Protein AF-A0A7S2I3X6-F1 (afdb_monomer_lite)

Organism: NCBI:txid374047

Secondary structure (DSSP, 8-state):
---SSSHHHHHHHHHHHHHHHHS-S---S-------HHHHHHHHHTT--S-------GGGGGGGT---SSSTTTSHHHHTGGG--SSGGGGG-HHHHHH--

Sequence (101 aa):
RRDNNNRSADTFRRYSSEYRRSDSSSDDGSYRAGVTLESLASKLSESRYKNIVVVMGAGASVSAGIPDFRTPGTGLYDKMSHYNLPYPEAVFDLSYYRTNP

Structure (mmCIF, N/CA/C/O backbone):
data_AF-A0A7S2I3X6-F1
#
_entry.id   AF-A0A7S2I3X6-F1
#
loop_
_atom_site.group_PDB
_atom_site.id
_atom_site.type_symbol
_atom_site.label_atom_id
_atom_site.label_alt_id
_atom_site.label_comp_id
_atom_site.label_asym_id
_atom_site.label_entity_id
_atom_site.label_seq_id
_atom_site.pdbx_PDB_ins_code
_atom_site.Cartn_x
_atom_site.Cartn_y
_atom_site.Cartn_z
_atom_site.occupancy
_atom_site.B_iso_or_equiv
_atom_site.auth_seq_id
_atom_site.auth_comp_id
_atom_site.auth_asym_id
_atom_site.auth_atom_id
_atom_site.pdbx_PDB_model_num
ATOM 1 N N . ARG A 1 1 ? -43.196 -9.042 3.193 1.00 43.12 1 ARG A N 1
ATOM 2 C CA . ARG A 1 1 ? -41.914 -9.504 2.603 1.00 43.12 1 ARG A CA 1
ATOM 3 C C . ARG A 1 1 ? -41.443 -8.476 1.576 1.00 43.12 1 ARG A C 1
ATOM 5 O O . ARG A 1 1 ? -41.592 -8.687 0.382 1.00 43.12 1 ARG A O 1
ATOM 12 N N . ARG A 1 2 ? -40.951 -7.335 2.050 1.00 45.41 2 ARG A N 1
ATOM 13 C CA . ARG A 1 2 ? -40.189 -6.337 1.294 1.00 45.41 2 ARG A CA 1
ATOM 14 C C . ARG A 1 2 ? -39.171 -5.751 2.285 1.00 45.41 2 ARG A C 1
ATOM 16 O O . ARG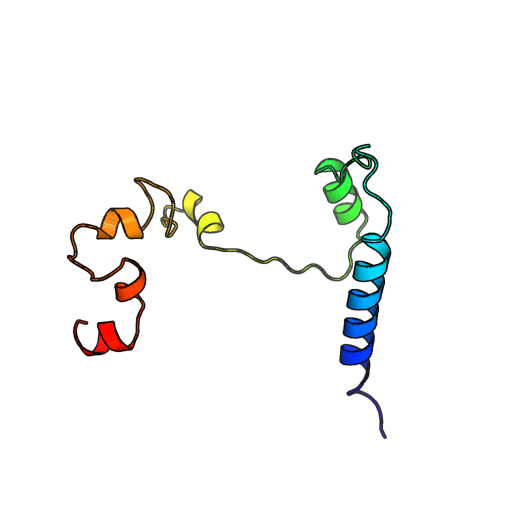 A 1 2 ? -39.379 -5.884 3.488 1.00 45.41 2 ARG A O 1
ATOM 23 N N . ASP A 1 3 ? -38.099 -5.167 1.761 1.00 45.94 3 ASP A N 1
ATOM 24 C CA . ASP A 1 3 ? -37.215 -4.218 2.462 1.00 45.94 3 ASP A CA 1
ATOM 25 C C . ASP A 1 3 ? -35.979 -4.803 3.176 1.00 45.94 3 ASP A C 1
ATOM 27 O O . ASP A 1 3 ? -35.821 -4.688 4.387 1.00 45.94 3 ASP A O 1
ATOM 31 N N . ASN A 1 4 ? -35.032 -5.369 2.411 1.00 53.56 4 ASN A N 1
ATOM 32 C CA . ASN A 1 4 ? -33.653 -5.581 2.900 1.00 53.56 4 ASN A CA 1
ATOM 33 C C . ASN A 1 4 ? -32.554 -4.982 1.996 1.00 53.56 4 ASN A C 1
ATOM 35 O O . ASN A 1 4 ? -31.380 -5.066 2.332 1.00 53.56 4 ASN A O 1
ATOM 39 N N . ASN A 1 5 ? -32.912 -4.335 0.876 1.00 51.97 5 ASN A N 1
ATOM 40 C CA . ASN A 1 5 ? -31.935 -3.831 -0.104 1.00 51.97 5 ASN A CA 1
ATOM 41 C C . ASN A 1 5 ? -31.613 -2.326 0.019 1.00 51.97 5 ASN A C 1
ATOM 43 O O . ASN A 1 5 ? -30.748 -1.836 -0.694 1.00 51.97 5 ASN A O 1
ATOM 47 N N . ASN A 1 6 ? -32.275 -1.591 0.925 1.00 51.88 6 ASN A N 1
ATOM 48 C CA . ASN A 1 6 ? -32.074 -0.139 1.089 1.00 51.88 6 ASN A CA 1
ATOM 49 C C . ASN A 1 6 ? -31.167 0.258 2.266 1.00 51.88 6 ASN A C 1
ATOM 51 O O . ASN A 1 6 ? -30.782 1.419 2.371 1.00 51.88 6 ASN A O 1
ATOM 55 N N . ARG A 1 7 ? -30.785 -0.678 3.148 1.00 56.38 7 ARG A N 1
ATOM 56 C CA . ARG A 1 7 ? -30.001 -0.340 4.351 1.00 56.38 7 ARG A CA 1
ATOM 57 C C . ARG A 1 7 ? -28.577 0.113 4.021 1.00 56.38 7 ARG A C 1
ATOM 59 O O . ARG A 1 7 ? -28.123 1.096 4.588 1.00 56.38 7 ARG A O 1
ATOM 66 N N . SER A 1 8 ? -27.900 -0.530 3.068 1.00 60.53 8 SER A N 1
ATOM 67 C CA . SER A 1 8 ? -26.504 -0.201 2.734 1.00 60.53 8 SER A CA 1
ATOM 68 C C . SER A 1 8 ? -26.345 1.163 2.054 1.00 60.53 8 SER A C 1
ATOM 70 O O . SER A 1 8 ? -25.384 1.877 2.332 1.00 60.53 8 SER A O 1
ATOM 72 N N . ALA A 1 9 ? -27.299 1.557 1.203 1.00 61.88 9 ALA A N 1
ATOM 73 C CA . ALA A 1 9 ? -27.280 2.860 0.537 1.00 61.88 9 ALA A CA 1
ATOM 74 C C . ALA A 1 9 ? -27.546 4.009 1.526 1.00 61.88 9 ALA A C 1
ATOM 76 O O . ALA A 1 9 ? -26.878 5.044 1.469 1.00 61.88 9 ALA A O 1
ATOM 77 N N . ASP A 1 10 ? -28.464 3.803 2.474 1.00 70.19 10 ASP A N 1
ATOM 78 C CA . ASP A 1 10 ? -28.745 4.770 3.539 1.00 70.19 10 ASP A CA 1
ATOM 79 C C . ASP A 1 10 ? -27.583 4.890 4.531 1.00 70.19 10 ASP A C 1
ATOM 81 O O . ASP A 1 10 ? -27.250 5.996 4.964 1.00 70.19 10 ASP A O 1
ATOM 85 N N . THR A 1 11 ? -26.907 3.782 4.851 1.00 69.44 11 THR A N 1
ATOM 86 C CA . THR A 1 11 ? -25.696 3.795 5.684 1.00 69.44 11 THR A CA 1
ATOM 87 C C . THR A 1 11 ? -24.556 4.547 5.000 1.00 69.44 11 THR A C 1
ATOM 89 O O . THR A 1 11 ? -23.917 5.384 5.635 1.00 69.44 11 THR A O 1
ATOM 92 N N . PHE A 1 12 ? -24.334 4.321 3.702 1.00 71.38 12 PHE A N 1
ATOM 93 C CA . PHE A 1 12 ? -23.296 5.027 2.949 1.00 71.38 12 PHE A CA 1
ATOM 94 C C . PHE A 1 12 ? -23.592 6.530 2.815 1.00 71.38 12 PHE A C 1
ATOM 96 O O . PHE A 1 12 ? -22.702 7.359 3.011 1.00 71.38 12 PHE A O 1
ATOM 103 N N . ARG A 1 13 ? -24.856 6.910 2.568 1.00 70.69 13 ARG A N 1
ATOM 104 C CA . ARG A 1 13 ? -25.279 8.322 2.566 1.00 70.69 13 ARG A CA 1
ATOM 105 C C . ARG A 1 13 ? -25.068 8.994 3.916 1.00 70.69 13 ARG A C 1
ATOM 107 O O . ARG A 1 13 ? -24.592 10.126 3.942 1.00 70.69 13 ARG A O 1
ATOM 114 N N . ARG A 1 14 ? -25.391 8.314 5.022 1.00 70.12 14 ARG A N 1
ATOM 115 C CA . ARG A 1 14 ? -25.145 8.850 6.369 1.00 70.12 14 ARG A CA 1
ATOM 116 C C . ARG A 1 14 ? -23.662 9.084 6.610 1.00 70.12 14 ARG A C 1
ATOM 118 O O . ARG A 1 14 ? -23.300 10.204 6.958 1.00 70.12 14 ARG A O 1
ATOM 125 N N . TYR A 1 15 ? -22.822 8.097 6.307 1.00 68.31 15 TYR A N 1
ATOM 126 C CA . TYR A 1 15 ? -21.373 8.207 6.475 1.00 68.31 15 TYR A CA 1
ATOM 127 C C . TYR A 1 15 ? -20.784 9.364 5.650 1.00 68.31 15 TYR A C 1
ATOM 129 O O . TYR A 1 15 ? -20.017 10.177 6.158 1.00 68.31 15 TYR A O 1
ATOM 137 N N . SER A 1 16 ? -21.217 9.508 4.392 1.00 70.00 16 SER A N 1
ATOM 138 C CA . SER A 1 16 ? -20.812 10.626 3.529 1.00 70.00 16 SER A CA 1
ATOM 139 C C . SER A 1 16 ? -21.287 11.988 4.059 1.00 70.00 16 SER A C 1
ATOM 141 O O . SER A 1 16 ? -20.549 12.971 3.987 1.00 70.00 16 SER A O 1
ATOM 143 N N . SER A 1 17 ? -22.500 12.060 4.617 1.00 66.31 17 SER A N 1
ATOM 144 C CA . SER A 1 17 ? -23.047 13.300 5.181 1.00 66.31 17 SER A CA 1
ATOM 145 C C . SER A 1 17 ? -22.364 13.724 6.485 1.00 66.31 17 SER A C 1
ATOM 147 O O . SER A 1 17 ? -22.177 14.917 6.713 1.00 66.31 17 SER A O 1
ATOM 149 N N . GLU A 1 18 ? -21.954 12.764 7.317 1.00 65.88 18 GLU A N 1
ATOM 150 C CA . GLU A 1 18 ? -21.206 13.017 8.551 1.00 65.88 18 GLU A CA 1
ATOM 151 C C . GLU A 1 18 ? -19.795 13.520 8.237 1.00 65.88 18 GLU A C 1
ATOM 153 O O . GLU A 1 18 ? -19.374 14.522 8.810 1.00 65.88 18 GLU A O 1
ATOM 158 N N . TYR A 1 19 ? -19.130 12.925 7.239 1.00 58.81 19 TYR A N 1
ATOM 159 C CA . TYR A 1 19 ? -17.814 13.365 6.766 1.00 58.81 19 TYR A CA 1
ATOM 160 C C . TYR A 1 19 ? -17.829 14.808 6.229 1.00 58.81 19 TYR A C 1
ATOM 162 O O . TYR A 1 19 ? -16.932 15.599 6.514 1.00 58.81 19 TYR A O 1
ATOM 170 N N . ARG A 1 20 ? -18.893 15.196 5.511 1.00 54.22 20 ARG A N 1
ATOM 171 C CA . ARG A 1 20 ? -19.067 16.573 5.010 1.00 54.22 20 ARG A CA 1
ATOM 172 C C . ARG A 1 20 ? -19.298 17.605 6.116 1.00 54.22 20 ARG A C 1
ATOM 174 O O . ARG A 1 20 ? -18.950 18.765 5.931 1.00 54.22 20 ARG A O 1
ATOM 181 N N . ARG A 1 21 ? -19.902 17.213 7.243 1.00 54.97 21 ARG A N 1
ATOM 182 C CA . ARG A 1 21 ? -20.139 18.113 8.388 1.00 54.97 21 ARG A CA 1
ATOM 183 C C . ARG A 1 21 ? -18.884 18.336 9.227 1.00 54.97 21 ARG A C 1
ATOM 185 O O . ARG A 1 21 ? -18.771 19.381 9.856 1.00 54.97 21 ARG A O 1
ATOM 192 N N . SER A 1 22 ? -17.955 17.381 9.240 1.00 55.97 22 SER A N 1
ATOM 193 C CA . SER A 1 22 ? -16.671 17.527 9.936 1.00 55.97 22 SER A CA 1
ATOM 194 C C . SER A 1 22 ? -15.685 18.471 9.242 1.00 55.97 22 SER A C 1
ATOM 196 O O . SER A 1 22 ? -14.785 18.963 9.912 1.00 55.97 22 SER A O 1
ATOM 198 N N . ASP A 1 23 ? -15.868 18.741 7.947 1.00 54.69 23 ASP A N 1
ATOM 199 C CA . ASP A 1 23 ? -14.912 19.488 7.114 1.00 54.69 23 ASP A CA 1
ATOM 200 C C . ASP A 1 23 ? -15.288 20.975 6.927 1.00 54.69 23 ASP A C 1
ATOM 202 O O . ASP A 1 23 ? -14.532 21.756 6.363 1.00 54.69 23 ASP A O 1
ATOM 206 N N . SER A 1 24 ? -16.469 21.402 7.403 1.00 49.00 24 SER A N 1
ATOM 207 C CA . SER A 1 24 ? -16.968 22.774 7.210 1.00 49.00 24 SER A CA 1
ATOM 208 C C . SER A 1 24 ? -16.656 23.739 8.363 1.00 49.00 24 SER A C 1
ATOM 210 O O . SER A 1 24 ? -17.286 24.793 8.452 1.00 49.00 24 SER A O 1
ATOM 212 N N . SER A 1 25 ? -15.744 23.394 9.277 1.00 53.03 25 SER A N 1
ATOM 213 C CA . SER A 1 25 ? -15.264 24.327 10.303 1.00 53.03 25 SER A CA 1
ATOM 214 C C . SER A 1 25 ? -13.972 24.981 9.829 1.00 53.03 25 SER A C 1
ATOM 216 O O . SER A 1 25 ? -12.971 24.291 9.668 1.00 53.03 25 SER A O 1
ATOM 218 N N . SER A 1 26 ? -14.040 26.293 9.616 1.00 48.62 26 SER A N 1
ATOM 219 C CA . SER A 1 26 ? -12.953 27.213 9.283 1.00 48.62 26 SER A CA 1
ATOM 220 C C . SER A 1 26 ? -11.617 26.818 9.919 1.00 48.62 26 SER A C 1
ATOM 222 O O . SER A 1 26 ? -11.538 26.649 11.135 1.00 48.62 26 SER A O 1
ATOM 224 N N . ASP A 1 27 ? -10.595 26.685 9.075 1.00 54.06 27 ASP A N 1
ATOM 225 C CA . ASP A 1 27 ? -9.220 26.325 9.422 1.00 54.06 27 ASP A CA 1
ATOM 226 C C . ASP A 1 27 ? -8.540 27.475 10.190 1.00 54.06 27 ASP A C 1
ATOM 228 O O . ASP A 1 27 ? -7.872 28.338 9.625 1.00 54.06 27 ASP A O 1
ATOM 232 N N . ASP A 1 28 ? -8.797 27.535 11.496 1.00 49.81 28 ASP A N 1
ATOM 233 C CA . ASP A 1 28 ? -7.940 28.205 12.471 1.00 49.81 28 ASP A CA 1
ATOM 234 C C . ASP A 1 28 ? -6.916 27.164 12.926 1.00 49.81 28 ASP A C 1
ATOM 236 O O . ASP A 1 28 ? -7.304 26.192 13.579 1.00 49.81 28 ASP A O 1
ATOM 240 N N . GLY A 1 29 ? -5.649 27.348 12.533 1.00 48.38 29 GLY A N 1
ATOM 241 C CA . GLY A 1 29 ? -4.507 26.420 12.604 1.00 48.38 29 GLY A CA 1
ATOM 242 C C . GLY A 1 29 ? -4.108 25.871 13.985 1.00 48.38 29 GLY A C 1
ATOM 243 O O . GLY A 1 29 ? -2.941 25.563 14.231 1.00 48.38 29 GLY A O 1
ATOM 244 N N . SER A 1 30 ? -5.058 25.712 14.898 1.00 43.41 30 SER A N 1
ATOM 245 C CA . SER A 1 30 ? -4.975 24.849 16.062 1.00 43.41 30 SER A CA 1
ATOM 246 C C . SER A 1 30 ? -5.068 23.383 15.622 1.00 43.41 30 SER A C 1
ATOM 248 O O . SER A 1 30 ? -6.110 22.878 15.204 1.00 43.41 30 SER A O 1
ATOM 250 N N . TYR A 1 31 ? -3.953 22.659 15.719 1.00 47.94 31 TYR A N 1
ATOM 251 C CA . TYR A 1 31 ? -3.960 21.201 15.657 1.00 47.94 31 TYR A CA 1
ATOM 252 C C . TYR A 1 31 ? -4.992 20.687 16.672 1.00 47.94 31 TYR A C 1
ATOM 254 O O . TYR A 1 31 ? -4.749 20.725 17.880 1.00 47.94 31 TYR A O 1
ATOM 262 N N . ARG A 1 32 ? -6.156 20.211 16.201 1.00 57.38 32 ARG A N 1
ATOM 263 C CA . ARG A 1 32 ? -7.080 19.420 17.029 1.00 57.38 32 ARG A CA 1
ATOM 264 C C . ARG A 1 32 ? -6.219 18.329 17.638 1.00 57.38 32 ARG A C 1
ATOM 266 O O . ARG A 1 32 ? -5.616 17.607 16.851 1.00 57.38 32 ARG A O 1
ATOM 273 N N . ALA A 1 33 ? -6.112 18.261 18.971 1.00 59.03 33 ALA A N 1
ATOM 274 C CA . ALA A 1 33 ? -5.288 17.280 19.682 1.00 59.03 33 ALA A CA 1
ATOM 275 C C . ALA A 1 33 ? -5.363 15.932 18.947 1.00 59.03 33 ALA A C 1
ATOM 277 O O . ALA A 1 33 ? -6.413 15.282 18.934 1.00 59.03 33 ALA A O 1
ATOM 278 N N . GLY A 1 34 ? -4.307 15.642 18.180 1.00 64.94 34 GLY A N 1
ATOM 279 C CA . GLY A 1 34 ? -4.379 14.697 17.072 1.00 64.94 34 GLY A CA 1
ATOM 280 C C . GLY A 1 34 ? -4.684 13.307 17.595 1.00 64.94 34 GLY A C 1
ATOM 281 O O . GLY A 1 34 ? -4.319 12.966 18.719 1.00 64.94 34 GLY A O 1
ATOM 282 N N . VAL A 1 35 ? -5.360 12.483 16.796 1.00 84.38 35 VAL A N 1
ATOM 283 C CA . VAL A 1 35 ? -5.480 11.059 17.119 1.00 84.38 35 VAL A CA 1
ATOM 284 C C . VAL A 1 35 ? -4.065 10.489 17.234 1.00 84.38 35 VAL A C 1
ATOM 286 O O . VAL A 1 35 ? -3.355 10.402 16.237 1.00 84.38 35 VAL A O 1
ATOM 289 N N . THR A 1 36 ? -3.653 10.129 18.449 1.00 94.19 36 THR A N 1
ATOM 290 C CA . THR A 1 36 ? -2.366 9.467 18.687 1.00 94.19 36 THR A CA 1
ATOM 291 C C . THR A 1 36 ? -2.512 7.956 18.539 1.00 94.19 36 THR A C 1
ATOM 293 O O . THR A 1 36 ? -3.621 7.411 18.622 1.00 94.19 36 THR A O 1
ATOM 296 N N . LEU A 1 37 ? -1.389 7.262 18.349 1.00 93.56 37 LEU A N 1
ATOM 297 C CA . LEU A 1 37 ? -1.373 5.803 18.269 1.00 93.56 37 LEU A CA 1
ATOM 298 C C . LEU A 1 37 ? -1.874 5.166 19.573 1.00 93.56 37 LEU A C 1
ATOM 300 O O . LEU A 1 37 ? -2.628 4.198 19.535 1.00 93.56 37 LEU A O 1
ATOM 304 N N . GLU A 1 38 ? -1.529 5.748 20.721 1.00 94.94 38 GLU A N 1
ATOM 305 C CA . GLU A 1 38 ? -1.952 5.295 22.049 1.00 94.94 38 GLU A CA 1
ATOM 306 C C . GLU A 1 38 ? -3.463 5.468 22.231 1.00 94.94 38 GLU A C 1
ATOM 308 O O . GLU A 1 38 ? -4.145 4.564 22.723 1.00 94.94 38 GLU A O 1
ATOM 313 N N . SER A 1 39 ? -4.012 6.605 21.783 1.00 93.25 39 SER A N 1
ATOM 314 C CA . SER A 1 39 ? -5.457 6.850 21.806 1.00 93.25 39 SER A CA 1
ATOM 315 C C . SER A 1 39 ? -6.200 5.868 20.897 1.00 93.25 39 SER A C 1
ATOM 317 O O . SER A 1 39 ? -7.259 5.358 21.271 1.00 93.25 39 SER A O 1
ATOM 319 N N . LEU A 1 40 ? -5.644 5.565 19.719 1.00 93.38 40 LEU A N 1
ATOM 320 C CA . LEU A 1 40 ? -6.203 4.579 18.795 1.00 93.38 40 LEU A CA 1
ATOM 321 C C . LEU A 1 40 ? -6.166 3.165 19.391 1.00 93.38 40 LEU A C 1
ATOM 323 O O . LEU A 1 40 ? -7.191 2.485 19.394 1.00 93.38 40 LEU A O 1
ATOM 327 N N . ALA A 1 41 ? -5.023 2.744 19.939 1.00 95.31 41 ALA A N 1
ATOM 328 C CA . ALA A 1 41 ? -4.845 1.440 20.574 1.00 95.31 41 ALA A CA 1
ATOM 329 C C . ALA A 1 41 ? -5.795 1.245 21.764 1.00 95.31 41 ALA A C 1
ATOM 331 O O . ALA A 1 41 ? -6.436 0.201 21.862 1.00 95.31 41 ALA A O 1
ATOM 332 N N . SER A 1 42 ? -5.957 2.269 22.608 1.00 95.56 42 SER A N 1
ATOM 333 C CA . SER A 1 42 ? -6.901 2.244 23.735 1.00 95.56 42 SER A CA 1
ATOM 334 C C . SER A 1 42 ? -8.346 2.081 23.255 1.00 95.56 42 SER A C 1
ATOM 336 O O . SER A 1 42 ? -9.101 1.263 23.767 1.00 95.56 42 SER A O 1
ATOM 338 N N . LYS A 1 43 ? -8.748 2.798 22.198 1.00 94.81 43 LYS A N 1
ATOM 339 C CA . LYS A 1 43 ? -10.102 2.657 21.637 1.00 94.81 43 LYS A CA 1
ATOM 340 C C . LYS A 1 43 ? -10.329 1.290 20.983 1.00 94.81 43 LYS A C 1
ATOM 342 O O . LYS A 1 43 ? -11.448 0.774 21.030 1.00 94.81 43 LYS A O 1
ATOM 347 N N . LEU A 1 44 ? -9.295 0.710 20.372 1.00 95.62 44 LEU A N 1
ATOM 348 C CA . LEU A 1 44 ? -9.334 -0.645 19.818 1.00 95.62 44 LEU A CA 1
ATOM 349 C C . LEU A 1 44 ? -9.466 -1.698 20.926 1.00 95.62 44 LEU A C 1
ATOM 351 O O . LEU A 1 44 ? -10.332 -2.563 20.818 1.00 95.62 44 LEU A O 1
ATOM 355 N N . SER A 1 45 ? -8.677 -1.601 22.002 1.00 95.38 45 SER A N 1
ATOM 356 C CA . SER A 1 45 ? -8.736 -2.539 23.134 1.00 95.38 45 SER A CA 1
ATOM 357 C C . SER A 1 45 ? -10.061 -2.443 23.898 1.00 95.38 45 SER A C 1
ATOM 359 O O . SER A 1 45 ? -10.648 -3.464 24.248 1.00 95.38 45 SER A O 1
ATOM 361 N N . GLU A 1 46 ? -10.616 -1.237 24.036 1.00 97.19 46 GLU A N 1
ATOM 362 C CA . GLU A 1 46 ? -11.970 -0.993 24.554 1.00 97.19 46 GLU A CA 1
ATOM 363 C C . GLU A 1 46 ? -13.085 -1.442 23.588 1.00 97.19 46 GLU A C 1
ATOM 365 O O . GLU A 1 46 ? -14.273 -1.262 23.865 1.00 97.19 46 GLU A O 1
ATOM 370 N N . SER A 1 47 ? -12.739 -2.020 22.430 1.00 94.38 47 SER A N 1
ATOM 371 C CA . SER A 1 47 ? -13.683 -2.477 21.407 1.00 94.38 47 SER A CA 1
ATOM 372 C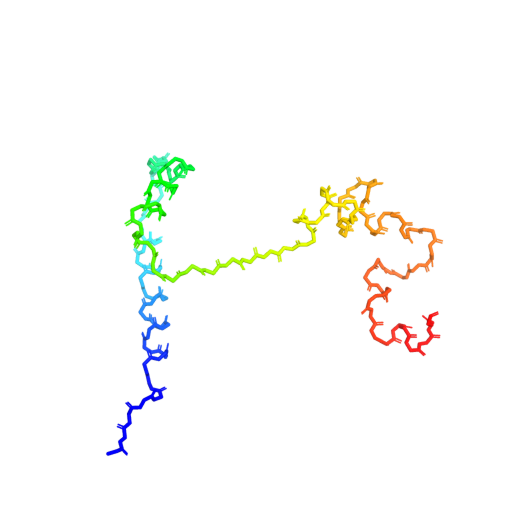 C . SER A 1 47 ? -14.660 -1.383 20.951 1.00 94.38 47 SER A C 1
ATOM 374 O O . SER A 1 47 ? -15.821 -1.672 20.642 1.00 94.38 47 SER A O 1
ATOM 376 N N . ARG A 1 48 ? -14.221 -0.117 20.917 1.00 94.88 48 ARG A N 1
ATOM 377 C CA . ARG A 1 48 ? -15.053 1.029 20.503 1.00 94.88 48 ARG A CA 1
ATOM 378 C C . ARG A 1 48 ? -15.372 0.997 19.009 1.00 94.88 48 ARG A C 1
ATOM 380 O O . ARG A 1 48 ? -16.413 1.497 18.593 1.00 94.88 48 ARG A O 1
ATOM 387 N N . TYR A 1 49 ? -14.508 0.368 18.215 1.00 93.94 49 TYR A N 1
ATOM 388 C CA . TYR A 1 49 ? -14.713 0.126 16.790 1.00 93.94 49 TYR A CA 1
ATOM 389 C C . TYR A 1 49 ? -15.204 -1.305 16.576 1.00 93.94 49 TYR A C 1
ATOM 391 O O . TYR A 1 49 ? -14.539 -2.260 16.965 1.00 93.94 49 TYR A O 1
ATOM 399 N N . LYS A 1 50 ? -16.388 -1.457 15.974 1.00 94.88 50 LYS A N 1
ATOM 400 C CA . LYS A 1 50 ? -17.005 -2.775 15.725 1.00 94.88 50 LYS A CA 1
ATOM 401 C C . LYS A 1 50 ? -16.794 -3.294 14.306 1.00 94.88 50 LYS A C 1
ATOM 403 O O . LYS A 1 50 ? -16.889 -4.491 14.082 1.00 94.88 50 LYS A O 1
ATOM 408 N N . ASN A 1 51 ? -16.498 -2.399 13.368 1.00 96.56 51 ASN A N 1
ATOM 409 C CA . ASN A 1 51 ? -16.277 -2.725 11.965 1.00 96.56 51 ASN A CA 1
ATOM 410 C C . ASN A 1 51 ? -14.945 -2.102 11.552 1.00 96.56 51 ASN A C 1
ATOM 412 O O . ASN A 1 51 ? -14.853 -0.882 11.429 1.00 96.56 51 ASN A O 1
ATOM 416 N N . ILE A 1 52 ? -13.915 -2.933 11.404 1.00 95.69 52 ILE A N 1
ATOM 417 C CA . ILE A 1 52 ? -12.555 -2.499 11.077 1.00 95.69 52 ILE A CA 1
ATOM 418 C C . ILE A 1 52 ? -12.204 -3.073 9.709 1.00 95.69 52 ILE A C 1
ATOM 420 O O . ILE A 1 52 ? -12.281 -4.282 9.503 1.00 95.69 52 ILE A O 1
ATOM 424 N N . VAL A 1 53 ? -11.819 -2.200 8.782 1.00 97.62 53 VAL A N 1
ATOM 425 C CA . VAL A 1 53 ? -11.318 -2.580 7.459 1.00 97.62 53 VAL A CA 1
ATOM 426 C C . VAL A 1 53 ? -9.840 -2.234 7.408 1.00 97.62 53 VAL A C 1
ATOM 428 O O . VAL A 1 53 ? -9.461 -1.100 7.697 1.00 97.62 53 VAL A O 1
ATOM 431 N N . VAL A 1 54 ? -9.016 -3.207 7.033 1.00 96.88 54 VAL A N 1
ATOM 432 C CA . VAL A 1 54 ? -7.581 -3.009 6.829 1.00 96.88 54 VAL A CA 1
ATOM 433 C C . VAL A 1 54 ? -7.309 -3.033 5.332 1.00 96.88 54 VAL A C 1
ATOM 435 O O . VAL A 1 54 ? -7.627 -4.008 4.655 1.00 96.88 54 VAL A O 1
ATOM 438 N N . VAL A 1 55 ? -6.716 -1.958 4.820 1.00 97.81 55 VAL A N 1
ATOM 439 C CA . VAL A 1 55 ? -6.211 -1.885 3.446 1.00 97.81 55 VAL A CA 1
ATOM 440 C C . VAL A 1 55 ? -4.696 -2.001 3.519 1.00 97.81 55 VAL A C 1
ATOM 442 O O . VAL A 1 55 ? -4.051 -1.212 4.204 1.00 97.81 55 VAL A O 1
ATOM 445 N N . MET A 1 56 ? -4.131 -2.997 2.840 1.00 97.00 56 MET A N 1
ATOM 446 C CA . MET A 1 56 ? -2.687 -3.234 2.804 1.00 97.00 56 MET A CA 1
ATOM 447 C C . MET A 1 56 ? -2.175 -3.237 1.366 1.00 97.00 56 MET A C 1
ATOM 449 O O . MET A 1 56 ? -2.911 -3.548 0.433 1.00 97.00 56 MET A O 1
ATOM 453 N N . GLY A 1 57 ? -0.897 -2.903 1.202 1.00 96.94 57 GLY A N 1
ATOM 454 C CA . GLY A 1 57 ? -0.173 -2.995 -0.065 1.00 96.94 57 GLY A CA 1
ATOM 455 C C . GLY A 1 57 ? 1.114 -3.806 0.081 1.00 96.94 57 GLY A C 1
ATOM 456 O O . GLY A 1 57 ? 1.387 -4.366 1.143 1.00 96.94 57 GLY A O 1
ATOM 457 N N . ALA A 1 58 ? 1.934 -3.822 -0.973 1.00 97.31 58 ALA A N 1
ATOM 458 C CA . ALA A 1 58 ? 3.174 -4.607 -1.026 1.00 97.31 58 ALA A CA 1
ATOM 459 C C . ALA A 1 58 ? 4.151 -4.312 0.129 1.00 97.31 58 ALA A C 1
ATOM 461 O O . ALA A 1 58 ? 4.822 -5.222 0.607 1.00 97.31 58 ALA A O 1
ATOM 462 N N . GLY A 1 59 ? 4.166 -3.072 0.638 1.00 97.25 59 GLY A N 1
ATOM 463 C CA . GLY A 1 59 ? 5.013 -2.653 1.761 1.00 97.25 59 GLY A CA 1
ATOM 464 C C . GLY A 1 59 ? 4.876 -3.526 3.016 1.00 97.25 59 GLY A C 1
ATOM 465 O O . GLY A 1 59 ? 5.859 -3.740 3.718 1.00 97.25 59 GLY A O 1
ATOM 466 N N . ALA A 1 60 ? 3.697 -4.111 3.261 1.00 97.56 60 ALA A N 1
ATOM 467 C CA . ALA A 1 60 ? 3.477 -5.011 4.396 1.00 97.56 60 ALA A CA 1
ATOM 468 C C . ALA A 1 60 ? 4.304 -6.312 4.318 1.00 97.56 60 ALA A C 1
ATOM 470 O O . ALA A 1 60 ? 4.480 -6.980 5.331 1.00 97.56 60 ALA A O 1
ATOM 471 N N . SER A 1 61 ? 4.806 -6.676 3.131 1.00 98.00 61 SER A N 1
ATOM 472 C CA . SER A 1 61 ? 5.580 -7.903 2.885 1.00 98.00 61 SER A CA 1
ATOM 473 C C . SER A 1 61 ? 7.090 -7.664 2.734 1.00 98.00 61 SER A C 1
ATOM 475 O O . SER A 1 61 ? 7.841 -8.629 2.604 1.00 98.00 61 SER A O 1
ATOM 477 N N . VAL A 1 62 ? 7.560 -6.410 2.797 1.00 97.62 62 VAL A N 1
ATOM 478 C CA . VAL A 1 62 ? 8.988 -6.070 2.621 1.00 97.62 62 VAL A CA 1
ATOM 479 C C . VAL A 1 62 ? 9.863 -6.715 3.692 1.00 97.62 62 VAL A C 1
ATOM 481 O O . VAL A 1 62 ? 10.925 -7.252 3.382 1.00 97.62 62 VAL A O 1
ATOM 484 N N . SER A 1 63 ? 9.395 -6.754 4.941 1.00 96.50 63 SER A N 1
ATOM 485 C CA . SER A 1 63 ? 10.099 -7.428 6.040 1.00 96.50 63 SER A CA 1
ATOM 486 C C . SER A 1 63 ? 10.190 -8.949 5.870 1.00 96.50 63 SER A C 1
ATOM 488 O O . SER A 1 63 ? 11.058 -9.571 6.476 1.00 96.50 63 SER A O 1
ATOM 490 N N . ALA A 1 64 ? 9.343 -9.547 5.025 1.00 97.25 64 ALA A N 1
ATOM 491 C CA . ALA A 1 64 ? 9.404 -10.959 4.651 1.00 97.25 64 ALA A CA 1
ATOM 492 C C . ALA A 1 64 ? 10.330 -11.225 3.446 1.00 97.25 64 ALA A C 1
ATOM 494 O O . ALA A 1 64 ? 10.396 -12.349 2.955 1.00 97.25 64 ALA A O 1
ATOM 495 N N . GLY A 1 65 ? 11.041 -10.204 2.951 1.00 95.94 65 GLY A N 1
ATOM 496 C CA . GLY A 1 65 ? 11.982 -10.318 1.834 1.00 95.94 65 GLY A CA 1
ATOM 497 C C . GLY A 1 65 ? 11.354 -10.168 0.445 1.00 95.94 65 GLY A C 1
ATOM 498 O O . GLY A 1 65 ? 12.065 -10.279 -0.553 1.00 95.94 65 GLY A O 1
ATOM 499 N N . ILE A 1 66 ? 10.051 -9.886 0.355 1.00 96.44 66 ILE A N 1
ATOM 500 C CA . ILE A 1 66 ? 9.378 -9.609 -0.919 1.00 96.44 66 ILE A CA 1
ATOM 501 C C . ILE A 1 66 ? 9.465 -8.101 -1.178 1.00 96.44 66 ILE A C 1
ATOM 503 O O . ILE A 1 66 ? 8.893 -7.332 -0.406 1.00 96.44 66 ILE A O 1
ATOM 507 N N . PRO A 1 67 ? 10.168 -7.645 -2.230 1.00 95.81 67 PRO A N 1
ATOM 508 C CA . PRO A 1 67 ? 10.296 -6.219 -2.497 1.00 95.81 67 PRO A CA 1
ATOM 509 C C . PRO A 1 67 ? 8.930 -5.601 -2.808 1.00 95.81 67 PRO A C 1
ATOM 511 O O . PRO A 1 67 ? 8.072 -6.235 -3.425 1.00 95.81 67 PRO A O 1
ATOM 514 N N . ASP A 1 68 ? 8.741 -4.342 -2.415 1.00 97.31 68 ASP A N 1
ATOM 515 C CA . ASP A 1 68 ? 7.622 -3.563 -2.929 1.00 97.31 68 ASP A CA 1
ATOM 516 C C . ASP A 1 68 ? 7.881 -3.130 -4.382 1.00 97.31 68 ASP A C 1
ATOM 518 O O . ASP A 1 68 ? 8.890 -3.479 -4.995 1.00 97.31 68 ASP A O 1
ATOM 522 N N . PHE A 1 69 ? 6.956 -2.372 -4.961 1.00 96.38 69 PHE A N 1
ATOM 523 C CA . PHE A 1 69 ? 7.086 -1.937 -6.349 1.00 96.38 69 PHE A CA 1
ATOM 524 C C . PHE A 1 69 ? 7.970 -0.698 -6.518 1.00 96.38 69 PHE A C 1
ATOM 526 O O . PHE A 1 69 ? 8.656 -0.583 -7.529 1.00 96.38 69 PHE A O 1
ATOM 533 N N . ARG A 1 70 ? 7.930 0.238 -5.562 1.00 95.88 70 ARG A N 1
ATOM 534 C CA . ARG A 1 70 ? 8.266 1.651 -5.809 1.00 95.88 70 ARG A CA 1
ATOM 535 C C . ARG A 1 70 ? 9.386 2.210 -4.933 1.00 95.88 70 ARG A C 1
ATOM 537 O O . ARG A 1 70 ? 9.740 3.369 -5.124 1.00 95.88 70 ARG A O 1
ATOM 544 N N . THR A 1 71 ? 9.923 1.455 -3.975 1.00 96.31 71 THR A N 1
ATOM 545 C CA . THR A 1 71 ? 11.032 1.949 -3.150 1.00 96.31 71 THR A CA 1
ATOM 546 C C . THR A 1 71 ? 12.295 2.107 -4.007 1.00 96.31 71 THR A C 1
ATOM 548 O O . THR A 1 71 ? 12.715 1.131 -4.632 1.00 96.31 71 THR A O 1
ATOM 551 N N . PRO A 1 72 ? 12.945 3.285 -4.027 1.00 94.38 72 PRO A N 1
ATOM 552 C CA . PRO A 1 72 ? 14.173 3.474 -4.791 1.00 94.38 72 PRO A CA 1
ATOM 553 C C . PRO A 1 72 ? 15.279 2.489 -4.385 1.00 94.38 72 PRO A C 1
ATOM 555 O O . PRO A 1 72 ? 15.508 2.239 -3.200 1.00 94.38 72 PRO A O 1
ATOM 558 N N . GLY A 1 73 ? 15.966 1.914 -5.367 1.00 93.25 73 GLY A N 1
ATOM 559 C CA . GLY A 1 73 ? 17.072 0.967 -5.211 1.00 93.25 73 GLY A CA 1
ATOM 560 C C . GLY A 1 73 ? 16.681 -0.465 -4.820 1.00 93.25 73 GLY A C 1
ATOM 561 O O . GLY A 1 73 ? 17.401 -1.402 -5.163 1.00 93.25 73 GLY A O 1
ATOM 562 N N . THR A 1 74 ? 15.557 -0.681 -4.130 1.00 94.25 74 THR A N 1
ATOM 563 C CA . THR A 1 74 ? 15.143 -2.022 -3.657 1.00 94.25 74 THR A CA 1
ATOM 564 C C . THR A 1 74 ? 13.833 -2.524 -4.260 1.00 94.25 74 THR A C 1
ATOM 566 O O . THR A 1 74 ? 13.611 -3.743 -4.289 1.00 94.25 74 THR A O 1
ATOM 569 N N . GLY A 1 75 ? 13.002 -1.610 -4.756 1.00 95.50 75 GLY A N 1
ATOM 570 C CA . GLY A 1 75 ? 11.707 -1.871 -5.360 1.00 95.50 75 GLY A CA 1
ATOM 571 C C . GLY A 1 75 ? 11.812 -2.554 -6.719 1.00 95.50 75 GLY A C 1
ATOM 572 O O . GLY A 1 75 ? 12.837 -2.515 -7.405 1.00 95.50 75 GLY A O 1
ATOM 573 N N . LEU A 1 76 ? 10.727 -3.217 -7.102 1.00 95.00 76 LEU A N 1
ATOM 574 C CA . LEU A 1 76 ? 10.661 -4.040 -8.301 1.00 95.00 76 LEU A CA 1
ATOM 575 C C . LEU A 1 76 ? 10.913 -3.242 -9.587 1.00 95.00 76 LEU A C 1
ATOM 577 O O . LEU A 1 76 ? 11.624 -3.731 -10.460 1.00 95.00 76 LEU A O 1
ATOM 581 N N . TYR A 1 77 ? 10.382 -2.021 -9.692 1.00 93.25 77 TYR A N 1
ATOM 582 C CA . TYR A 1 77 ? 10.549 -1.184 -10.885 1.00 93.25 77 TYR A CA 1
ATOM 583 C C . TYR A 1 77 ? 12.008 -0.797 -11.133 1.00 93.25 77 TYR A C 1
ATOM 585 O O . TYR A 1 77 ? 12.491 -0.930 -12.256 1.00 93.25 77 TYR A O 1
ATOM 593 N N . ASP A 1 78 ? 12.740 -0.424 -10.084 1.00 90.69 78 ASP A N 1
ATOM 594 C CA . ASP A 1 78 ? 14.163 -0.091 -10.192 1.00 90.69 78 ASP A CA 1
ATOM 595 C C . ASP A 1 78 ? 14.995 -1.317 -10.583 1.00 90.69 78 ASP A C 1
ATOM 597 O O . ASP A 1 78 ? 15.862 -1.235 -11.457 1.00 90.69 78 ASP A O 1
ATOM 601 N N . LYS A 1 79 ? 14.678 -2.487 -10.009 1.00 87.81 79 LYS A N 1
ATOM 602 C CA . LYS A 1 79 ? 15.325 -3.763 -10.364 1.00 87.81 79 LYS A CA 1
ATOM 603 C C . LYS A 1 79 ? 15.049 -4.199 -11.802 1.00 87.81 79 LYS A C 1
ATOM 605 O O . LYS A 1 79 ? 15.839 -4.952 -12.368 1.00 87.81 79 LYS A O 1
ATOM 610 N N . MET A 1 80 ? 13.938 -3.753 -12.385 1.00 86.88 80 MET A N 1
ATOM 611 C CA . MET A 1 80 ? 13.528 -4.113 -13.741 1.00 86.88 80 MET A CA 1
ATOM 612 C C . MET A 1 80 ? 13.968 -3.113 -14.813 1.00 86.88 80 MET A C 1
ATOM 614 O O . MET A 1 80 ? 13.716 -3.344 -15.995 1.00 86.88 80 MET A O 1
ATOM 618 N N . SER A 1 81 ? 14.664 -2.040 -14.434 1.00 80.50 81 SER A N 1
ATOM 619 C CA . SER A 1 81 ? 15.128 -0.997 -15.360 1.00 80.50 81 SER A CA 1
ATOM 620 C C . SER A 1 81 ? 15.955 -1.537 -16.540 1.00 80.50 81 SER A C 1
ATOM 622 O O . SER A 1 81 ? 15.94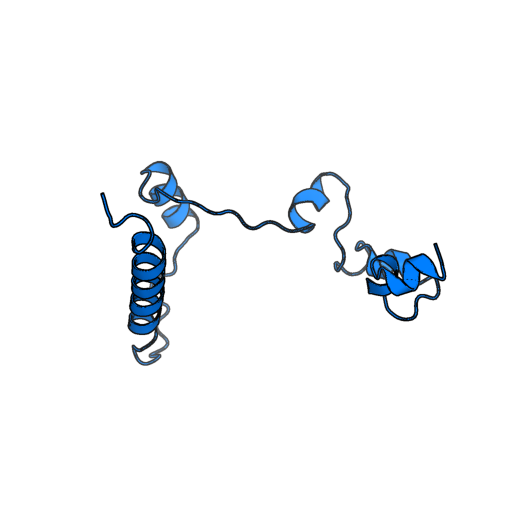0 -0.958 -17.624 1.00 80.50 81 SER A O 1
ATOM 624 N N . HIS A 1 82 ? 16.614 -2.687 -16.377 1.00 82.50 82 HIS A N 1
ATOM 625 C CA . HIS A 1 82 ? 17.408 -3.340 -17.422 1.00 82.50 82 HIS A CA 1
ATOM 626 C C . HIS A 1 82 ? 16.595 -4.126 -18.466 1.00 82.50 82 HIS A C 1
ATOM 628 O O . HIS A 1 82 ? 17.139 -4.452 -19.518 1.00 82.50 82 HIS A O 1
ATOM 634 N N . TYR A 1 83 ? 15.312 -4.427 -18.228 1.00 82.31 83 TYR A N 1
ATOM 635 C CA . TYR A 1 83 ? 14.486 -5.233 -19.147 1.00 82.31 83 TYR A CA 1
ATOM 636 C C . TYR A 1 83 ? 13.937 -4.440 -20.345 1.00 82.31 83 T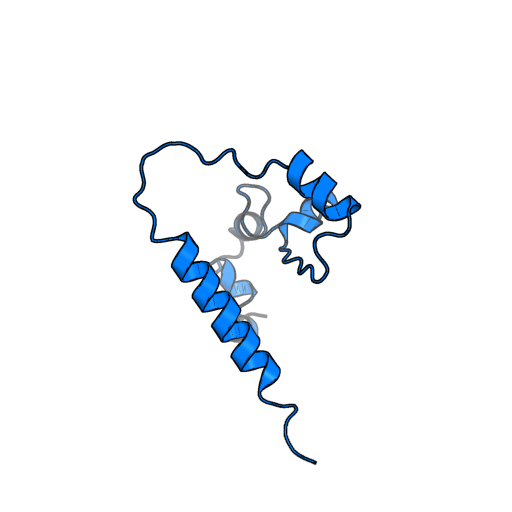YR A C 1
ATOM 638 O O . TYR A 1 83 ? 13.107 -4.949 -21.093 1.00 82.31 83 TYR A O 1
ATOM 646 N N . ASN A 1 84 ? 14.407 -3.203 -20.544 1.00 84.06 84 ASN A N 1
ATOM 647 C CA . ASN A 1 84 ? 14.063 -2.339 -21.676 1.00 84.06 84 ASN A CA 1
ATOM 648 C C . ASN A 1 84 ? 12.542 -2.212 -21.909 1.00 84.06 84 ASN A C 1
ATOM 650 O O . ASN A 1 84 ? 12.064 -2.149 -23.045 1.00 84.06 84 ASN A O 1
ATOM 654 N N . L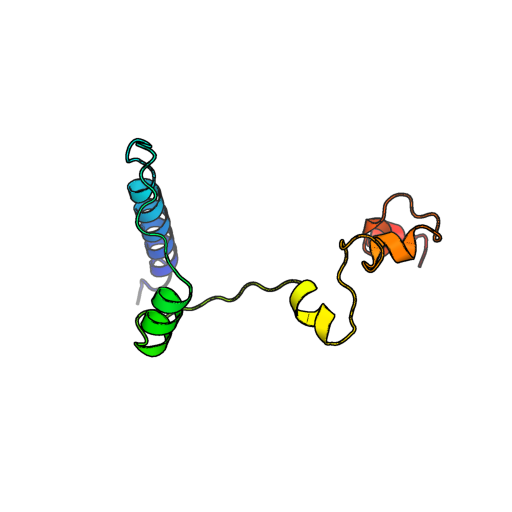EU A 1 85 ? 11.787 -2.202 -20.807 1.00 89.62 85 LEU A N 1
ATOM 655 C CA . LEU A 1 85 ? 10.342 -2.025 -20.809 1.00 89.62 85 LEU A CA 1
ATOM 656 C C . LEU A 1 85 ? 9.996 -0.593 -21.252 1.00 89.62 85 LEU A C 1
ATOM 658 O O . LEU A 1 85 ? 10.712 0.343 -20.889 1.00 89.62 85 LEU A O 1
ATOM 662 N N . PRO A 1 86 ? 8.884 -0.385 -21.980 1.00 90.94 86 PRO A N 1
ATOM 663 C CA . PRO A 1 86 ? 8.457 0.958 -22.377 1.00 90.94 86 PRO A CA 1
ATOM 664 C C . PRO A 1 86 ? 8.102 1.838 -21.167 1.00 90.94 86 PRO A C 1
ATOM 666 O O . PRO A 1 86 ? 8.235 3.057 -21.225 1.00 90.94 86 PRO A O 1
ATOM 669 N N . TYR A 1 87 ? 7.649 1.214 -20.079 1.00 90.94 87 TYR A N 1
ATOM 670 C CA . TYR A 1 87 ? 7.422 1.797 -18.759 1.00 90.94 87 TYR A CA 1
ATOM 671 C C . TYR A 1 87 ? 7.407 0.657 -17.717 1.00 90.94 87 TYR A C 1
ATOM 673 O O . TYR A 1 87 ? 7.129 -0.487 -18.090 1.00 90.94 87 TYR A O 1
ATOM 681 N N . PRO A 1 88 ? 7.704 0.909 -16.429 1.00 91.00 88 PRO A N 1
ATOM 682 C CA . PRO A 1 88 ? 7.878 -0.155 -15.431 1.00 91.00 88 PRO A CA 1
ATOM 683 C C . PRO A 1 88 ? 6.649 -1.051 -15.223 1.00 91.00 88 PRO A C 1
ATOM 685 O O . PRO A 1 88 ? 6.784 -2.253 -15.006 1.00 91.00 88 PRO A O 1
ATOM 688 N N . GLU A 1 89 ? 5.444 -0.493 -15.332 1.00 94.31 89 GLU A N 1
ATOM 689 C CA . GLU A 1 89 ? 4.183 -1.225 -15.199 1.00 94.31 89 GLU A CA 1
ATOM 690 C C . GLU A 1 89 ? 3.915 -2.193 -16.361 1.00 94.31 89 GLU A C 1
ATOM 692 O O . GLU A 1 89 ? 3.053 -3.058 -16.224 1.00 94.31 89 GLU A O 1
ATOM 697 N N . ALA A 1 90 ? 4.633 -2.083 -17.488 1.00 93.88 90 ALA A N 1
ATOM 698 C CA . ALA A 1 90 ? 4.363 -2.871 -18.693 1.00 93.88 90 ALA A CA 1
ATOM 699 C C . ALA A 1 90 ? 4.473 -4.382 -18.446 1.00 93.88 90 ALA A C 1
ATOM 701 O O . ALA A 1 90 ? 3.732 -5.157 -19.040 1.00 93.88 90 ALA A O 1
ATOM 702 N N . VAL A 1 91 ? 5.325 -4.804 -17.507 1.00 91.88 91 VAL A N 1
ATOM 703 C CA . VAL A 1 91 ? 5.448 -6.211 -17.084 1.00 91.88 91 VAL A CA 1
ATOM 704 C C . VAL A 1 91 ? 4.144 -6.784 -16.497 1.00 91.88 91 VAL A C 1
ATOM 706 O O . VAL A 1 91 ? 3.960 -7.996 -16.457 1.00 91.88 91 VAL A O 1
ATOM 709 N N . PHE A 1 92 ? 3.221 -5.921 -16.064 1.00 94.19 92 PHE A N 1
ATOM 710 C CA . PHE A 1 92 ? 1.900 -6.287 -15.547 1.00 94.19 92 PHE A CA 1
ATOM 711 C C . PHE A 1 92 ? 0.755 -5.928 -16.504 1.00 94.19 92 PHE A C 1
ATOM 713 O O . PHE A 1 92 ? -0.407 -6.188 -16.187 1.00 94.19 92 PHE A O 1
ATOM 720 N N . ASP A 1 93 ? 1.051 -5.337 -17.664 1.00 95.06 93 ASP A N 1
ATOM 721 C CA . ASP A 1 93 ? 0.049 -5.040 -18.683 1.00 95.06 93 ASP A CA 1
ATOM 722 C C . ASP A 1 93 ? -0.263 -6.303 -19.500 1.00 95.06 93 ASP A C 1
ATOM 724 O O . ASP A 1 93 ? 0.613 -6.934 -20.094 1.00 95.06 93 ASP A O 1
ATOM 728 N N . LEU A 1 94 ? -1.546 -6.670 -19.560 1.00 95.88 94 LEU A N 1
ATOM 729 C CA . LEU A 1 94 ? -1.991 -7.877 -20.259 1.00 95.88 94 LEU A CA 1
ATOM 730 C C . LEU A 1 94 ? -1.702 -7.837 -21.769 1.00 95.88 94 LEU A C 1
ATOM 732 O O . LEU A 1 94 ? -1.407 -8.869 -22.370 1.00 95.88 94 LEU A O 1
ATOM 736 N N . SER A 1 95 ? -1.820 -6.671 -22.399 1.00 95.12 95 SER A N 1
ATOM 737 C CA . SER A 1 95 ? -1.564 -6.496 -23.832 1.00 95.12 95 SER A CA 1
ATOM 738 C C . SER A 1 95 ? -0.072 -6.598 -24.134 1.00 95.12 95 SER A C 1
ATOM 740 O O . SER A 1 95 ? 0.311 -7.226 -25.125 1.00 95.12 95 SER A O 1
ATOM 742 N N . TYR A 1 96 ? 0.764 -6.032 -23.259 1.00 94.31 96 TYR A N 1
ATOM 743 C CA . TYR A 1 96 ? 2.215 -6.162 -23.354 1.00 94.31 96 TYR A CA 1
ATOM 744 C C . TYR A 1 96 ? 2.646 -7.624 -23.198 1.00 94.31 96 TYR A C 1
ATOM 746 O O . TYR A 1 96 ? 3.304 -8.148 -24.096 1.00 94.31 96 TYR A O 1
ATOM 754 N N . TYR A 1 97 ? 2.176 -8.309 -22.148 1.00 94.69 97 TYR A N 1
ATOM 755 C CA . TYR A 1 97 ? 2.476 -9.721 -21.880 1.00 94.69 97 TYR A CA 1
ATOM 756 C C . TYR A 1 97 ? 2.076 -10.651 -23.037 1.00 94.69 97 TYR A C 1
ATOM 758 O O . TYR A 1 97 ? 2.817 -11.549 -23.414 1.00 94.69 97 TYR A O 1
ATOM 766 N N . ARG A 1 98 ? 0.917 -10.417 -23.671 1.00 95.19 98 ARG A N 1
ATOM 767 C CA . ARG A 1 98 ? 0.476 -11.209 -24.839 1.00 95.19 98 ARG A CA 1
ATOM 768 C C . ARG A 1 98 ? 1.419 -11.113 -26.040 1.00 95.19 98 ARG A C 1
ATOM 770 O O . ARG A 1 98 ? 1.422 -12.019 -26.867 1.00 95.19 98 ARG A O 1
ATOM 777 N N . THR A 1 99 ? 2.161 -10.015 -26.152 1.00 94.12 99 THR A N 1
ATOM 778 C CA . THR A 1 99 ? 3.097 -9.762 -27.256 1.00 94.12 99 THR A CA 1
ATOM 779 C C . THR A 1 99 ? 4.533 -10.123 -26.865 1.00 94.12 99 THR A C 1
ATOM 781 O O . THR A 1 99 ? 5.305 -10.553 -27.716 1.00 94.12 99 THR A O 1
ATOM 784 N N . ASN A 1 100 ? 4.881 -9.963 -25.585 1.00 89.12 100 ASN A N 1
ATOM 785 C CA . ASN A 1 100 ? 6.203 -10.196 -25.008 1.00 89.12 100 ASN A CA 1
ATOM 786 C C . ASN A 1 100 ? 6.029 -10.916 -23.651 1.00 89.12 100 ASN A C 1
ATOM 788 O O . ASN A 1 100 ? 5.964 -10.234 -22.623 1.00 89.12 100 ASN A O 1
ATOM 792 N N . PRO A 1 101 ? 5.859 -12.253 -23.653 1.00 87.94 101 PRO A N 1
ATOM 793 C CA . PRO A 1 101 ? 5.599 -13.030 -22.441 1.00 87.94 101 PRO A CA 1
ATOM 794 C C . PRO A 1 101 ? 6.837 -13.229 -21.560 1.00 87.94 101 PRO A C 1
ATOM 796 O O . PRO A 1 101 ? 7.957 -13.336 -22.111 1.00 87.94 101 PRO A O 1
#

InterPro domains:
  IPR003000 Sirtu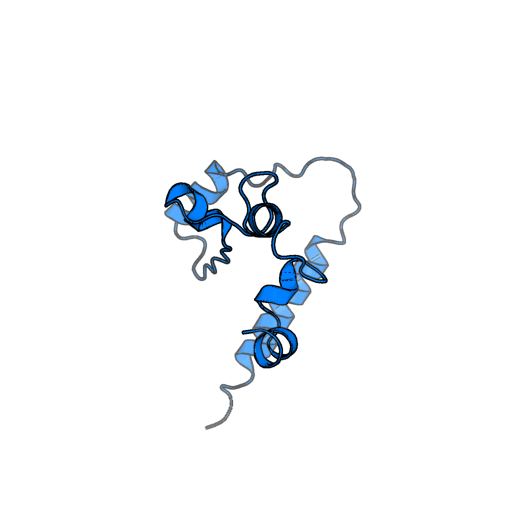in family [PF02146] (57-101)
  IPR026590 Sirtuin family, catalytic core domain [PS50305] (30-101)
  IPR026591 Sirtuin, catalytic core small domain superfamily [G3DSA:3.30.1600.10] (63-101)
  IPR029035 DHS-like NAD/FAD-binding domain superfamily [SSF52467] (34-101)
  IPR050134 NAD-dependent sirtuin protein deacylases [PTHR11085] (30-98)

Radius of gyration: 22.44 Å; chains: 1; bounding box: 59×41×52 Å

Foldseek 3Di:
DDDDPCPVVVVVVVVVVVVVVVPPDDCPPDDPPDCDPVNVVVCVVVVVDVDDDDDDAPVVCVVVVRADQDPPPGHPQNVCPVVPDPHSCLVVDPVSVVVPD

pLDDT: mean 81.44, std 18.23, range [43.12, 98.0]